Protein AF-A0A5D2J6Z6-F1 (afdb_monomer_lite)

InterPro domains:
  IPR011598 Myc-type, basic helix-loop-helix (bHLH) domain [PF00010] (5-44)
  IPR011598 Myc-type, basic helix-loop-helix (bHLH) domain [PS50888] (1-43)
  IPR011598 Myc-type, basic helix-loop-helix (bHLH) domain [SM00353] (4-49)
  IPR024097 Basic helix-loop-helix leucine zipper transcription factor [PTHR12565] (4-48)
  IPR036638 Helix-loop-helix DNA-binding domain superfamily [G3DSA:4.10.280.10] (3-56)
  IPR036638 Helix-loop-helix DNA-binding domain superfamily [SSF47459] (5-54)

pLDDT: mean 86.29, std 8.19, range [60.81, 96.94]

Radius of gyration: 23.69 Å; chains: 1; bounding box: 54×22×62 Å

Foldseek 3Di:
DVVVVVVVVVVVLVVLCVPQPPLVVDPDPVVSVVSSVVRVVVVVVVVVVVVVVVVVVVVVVVVVVVVVVVVVVD

Organism: Gossypium tomentosum (NCBI:txid34277)

Structure (mmCIF, N/CA/C/O backbone):
data_AF-A0A5D2J6Z6-F1
#
_entry.id   AF-A0A5D2J6Z6-F1
#
loop_
_atom_site.group_PDB
_atom_site.id
_atom_site.type_symbol
_atom_site.label_atom_id
_atom_site.label_alt_id
_atom_site.label_comp_id
_atom_site.label_asym_id
_atom_site.label_entity_id
_atom_site.label_seq_id
_atom_site.pdbx_PDB_ins_code
_atom_site.Cartn_x
_atom_site.Cartn_y
_atom_site.Cartn_z
_atom_site.occupancy
_atom_site.B_iso_or_equiv
_atom_site.auth_seq_id
_atom_site.auth_comp_id
_atom_site.auth_asym_id
_atom_site.auth_atom_id
_atom_site.pdbx_PDB_model_num
ATOM 1 N N . MET A 1 1 ? -25.287 12.067 15.374 1.00 60.81 1 MET A N 1
ATOM 2 C CA . MET A 1 1 ? -24.266 12.502 14.385 1.00 60.81 1 MET A CA 1
ATOM 3 C C . MET A 1 1 ? -22.828 12.100 14.748 1.00 60.81 1 MET A C 1
ATOM 5 O O . MET A 1 1 ? -22.065 11.795 13.840 1.00 60.81 1 MET A O 1
ATOM 9 N N . ILE A 1 2 ? -22.443 12.053 16.034 1.00 64.88 2 ILE A N 1
ATOM 10 C CA . ILE A 1 2 ? -21.061 11.743 16.471 1.00 64.88 2 ILE A CA 1
ATOM 11 C C . ILE A 1 2 ? -20.596 10.317 16.083 1.00 64.88 2 ILE A C 1
ATOM 13 O O . ILE A 1 2 ? -19.431 10.139 15.730 1.00 64.88 2 ILE A O 1
ATOM 17 N N . ASN A 1 3 ? -21.496 9.327 16.039 1.00 79.44 3 ASN A N 1
ATOM 18 C CA . ASN A 1 3 ? -21.135 7.930 15.730 1.00 79.44 3 ASN A CA 1
ATOM 19 C C . ASN A 1 3 ? -20.921 7.650 14.233 1.00 79.44 3 ASN A C 1
ATOM 21 O O . ASN A 1 3 ? -20.017 6.897 13.885 1.00 79.44 3 ASN A O 1
ATOM 25 N N . VAL A 1 4 ? -21.637 8.356 13.351 1.00 89.81 4 VAL A N 1
ATOM 26 C CA . VAL A 1 4 ? -21.560 8.160 11.889 1.00 89.81 4 VAL A CA 1
ATOM 27 C C . VAL A 1 4 ? -20.150 8.420 11.351 1.00 89.81 4 VAL A C 1
ATOM 29 O O . VAL A 1 4 ? -19.676 7.742 10.442 1.00 89.81 4 VAL A O 1
ATOM 32 N N . ARG A 1 5 ? -19.440 9.410 11.911 1.00 91.75 5 ARG A N 1
ATOM 33 C CA . ARG A 1 5 ? -18.048 9.678 11.515 1.00 91.75 5 ARG A CA 1
ATOM 34 C C . ARG A 1 5 ? -17.114 8.543 11.931 1.00 91.75 5 ARG A C 1
ATOM 36 O O . ARG A 1 5 ? -16.233 8.182 11.158 1.00 91.75 5 ARG A O 1
ATOM 43 N N . ARG A 1 6 ? -17.296 7.983 13.131 1.00 89.56 6 ARG A N 1
ATOM 44 C CA . ARG A 1 6 ? -16.462 6.879 13.632 1.00 89.56 6 ARG A CA 1
ATOM 45 C C . ARG A 1 6 ? -16.706 5.588 12.857 1.00 89.56 6 ARG A C 1
ATOM 47 O O . ARG A 1 6 ? -15.733 4.916 12.535 1.00 89.56 6 ARG A O 1
ATOM 54 N N . GLU A 1 7 ? -17.954 5.288 12.509 1.00 92.88 7 GLU A N 1
ATOM 55 C CA . GLU A 1 7 ? -18.304 4.135 11.668 1.00 92.88 7 GLU A CA 1
ATOM 56 C C . GLU A 1 7 ? -17.619 4.210 10.305 1.00 92.88 7 GLU A C 1
ATOM 58 O O . GLU A 1 7 ? -16.875 3.299 9.953 1.00 92.88 7 GLU A O 1
ATOM 63 N N . LYS A 1 8 ? -17.733 5.350 9.609 1.00 93.12 8 LYS A N 1
ATOM 64 C CA . LYS A 1 8 ? -17.060 5.560 8.316 1.00 93.12 8 LYS A CA 1
ATOM 65 C C . LYS A 1 8 ? -15.542 5.383 8.389 1.00 93.12 8 LYS A C 1
ATOM 67 O O . LYS A 1 8 ? -14.932 4.876 7.452 1.00 93.12 8 LYS A O 1
ATOM 72 N N . ILE A 1 9 ? -14.910 5.819 9.481 1.00 91.06 9 ILE A N 1
ATOM 73 C CA . ILE A 1 9 ? -13.465 5.626 9.683 1.00 91.06 9 ILE A CA 1
ATOM 74 C C . ILE A 1 9 ? -13.154 4.144 9.915 1.00 91.06 9 ILE A C 1
ATOM 76 O O . ILE A 1 9 ? -12.189 3.635 9.355 1.00 91.06 9 ILE A O 1
ATOM 80 N N . SER A 1 10 ? -13.963 3.453 10.718 1.00 90.94 10 SER A N 1
ATOM 81 C CA . SER A 1 10 ? -13.781 2.029 11.013 1.00 90.94 10 SER A CA 1
ATOM 82 C C . SER A 1 10 ? -13.906 1.162 9.758 1.00 90.94 10 SER A C 1
ATOM 84 O O . SER A 1 10 ? -13.072 0.290 9.527 1.00 90.94 10 SER A O 1
ATOM 86 N N . GLU A 1 11 ? -14.893 1.448 8.906 1.00 94.06 11 GLU A N 1
ATOM 87 C CA . GLU A 1 11 ? -15.073 0.760 7.623 1.00 94.06 11 GLU A CA 1
ATOM 88 C C . GLU A 1 11 ? -13.872 0.959 6.703 1.00 94.06 11 GLU A C 1
ATOM 90 O O . GLU A 1 11 ? -13.332 -0.009 6.173 1.00 94.06 11 GLU A O 1
ATOM 95 N N . ARG A 1 12 ? -13.392 2.203 6.565 1.00 92.25 12 ARG A N 1
ATOM 96 C CA . ARG A 1 12 ? -12.197 2.494 5.761 1.00 92.25 12 ARG A CA 1
ATOM 97 C C . ARG A 1 12 ? -10.950 1.805 6.310 1.00 92.25 12 ARG A C 1
ATOM 99 O O . ARG A 1 12 ? -10.139 1.329 5.527 1.00 92.25 12 ARG A O 1
ATOM 106 N N . MET A 1 13 ? -10.804 1.724 7.631 1.00 90.06 13 MET A N 1
ATOM 107 C CA . MET A 1 13 ? -9.692 1.009 8.263 1.00 90.06 13 MET A CA 1
ATOM 108 C C . MET A 1 13 ? -9.743 -0.499 8.002 1.00 90.06 13 MET A C 1
ATOM 110 O O . MET A 1 13 ? -8.699 -1.084 7.736 1.00 90.06 13 MET A O 1
ATOM 114 N N . LYS A 1 14 ? -10.927 -1.127 8.046 1.00 90.38 14 LYS A N 1
ATOM 115 C CA . LYS A 1 14 ? -11.089 -2.542 7.666 1.00 90.38 14 LYS A CA 1
ATOM 116 C C . LYS A 1 14 ? -10.764 -2.770 6.195 1.00 90.38 14 LYS A C 1
ATOM 118 O O . LYS A 1 14 ? -9.951 -3.624 5.880 1.00 90.38 14 LYS A O 1
ATOM 123 N N . TYR A 1 15 ? -11.320 -1.938 5.319 1.00 92.56 15 TYR A N 1
ATOM 124 C CA . TYR A 1 15 ? -11.061 -2.027 3.886 1.00 92.56 15 TYR A CA 1
ATOM 125 C C . TYR A 1 15 ? -9.563 -1.935 3.556 1.00 92.56 15 TYR A C 1
ATOM 127 O O . TYR A 1 15 ? -9.054 -2.683 2.728 1.00 92.56 15 TYR A O 1
ATOM 135 N N . LEU A 1 16 ? -8.832 -1.045 4.234 1.00 90.94 16 LEU A N 1
ATOM 136 C CA . LEU A 1 16 ? -7.383 -0.933 4.068 1.00 90.94 16 LEU A CA 1
ATOM 137 C C . LEU A 1 16 ? -6.619 -2.170 4.569 1.00 90.94 16 LEU A C 1
ATOM 139 O O . LEU A 1 16 ? -5.639 -2.553 3.935 1.00 90.94 16 LEU A O 1
ATOM 143 N N . GLN A 1 17 ? -7.058 -2.798 5.665 1.00 88.25 17 GLN A N 1
ATOM 144 C CA . GLN A 1 17 ? -6.455 -4.042 6.164 1.00 88.25 17 GLN A CA 1
ATOM 145 C C . GLN A 1 17 ? -6.625 -5.190 5.169 1.00 88.25 17 GLN A C 1
ATOM 147 O O . GLN A 1 17 ? -5.659 -5.894 4.886 1.00 88.25 17 GLN A O 1
ATOM 152 N N . ASP A 1 18 ? -7.821 -5.332 4.596 1.00 90.38 18 ASP A N 1
ATOM 153 C CA . ASP A 1 18 ? -8.141 -6.418 3.664 1.00 90.38 18 ASP A CA 1
ATOM 154 C C . ASP A 1 18 ? -7.356 -6.313 2.343 1.00 90.38 18 ASP A C 1
ATOM 156 O O . ASP A 1 18 ? -7.069 -7.324 1.703 1.00 90.38 18 ASP A O 1
ATOM 160 N N . LEU A 1 19 ? -6.984 -5.094 1.936 1.00 92.00 19 LEU A N 1
ATOM 161 C CA . LEU A 1 19 ? -6.208 -4.849 0.718 1.00 92.00 19 LEU A CA 1
ATOM 162 C C . LEU A 1 19 ? -4.707 -5.107 0.873 1.00 92.00 19 LEU A C 1
ATOM 164 O O . LEU A 1 19 ? -4.043 -5.412 -0.119 1.00 92.00 19 LEU A O 1
ATOM 168 N N . VAL A 1 20 ? -4.147 -4.923 2.073 1.00 90.81 20 VAL A N 1
ATOM 169 C CA . VAL A 1 20 ? -2.693 -4.931 2.271 1.00 90.81 20 VAL A CA 1
ATOM 170 C C . VAL A 1 20 ? -2.234 -6.251 2.894 1.00 90.81 20 VAL A C 1
ATOM 172 O O . VAL A 1 20 ? -2.589 -6.564 4.034 1.00 90.81 20 VAL A O 1
ATOM 175 N N . PRO A 1 21 ? -1.391 -7.036 2.198 1.00 89.38 21 PRO A N 1
ATOM 176 C CA . PRO A 1 21 ? -0.894 -8.293 2.738 1.00 89.38 21 PRO A CA 1
ATOM 177 C C . PRO A 1 21 ? -0.075 -8.047 4.013 1.00 89.38 21 PRO A C 1
ATOM 179 O O . PRO A 1 21 ? 0.769 -7.159 4.070 1.00 89.38 21 PRO A O 1
ATOM 182 N N . GLY A 1 22 ? -0.325 -8.848 5.052 1.00 84.50 22 GLY A N 1
ATOM 183 C CA . GLY A 1 22 ? 0.369 -8.744 6.342 1.00 84.50 22 GLY A CA 1
ATOM 184 C C . GLY A 1 22 ? -0.227 -7.731 7.326 1.00 84.50 22 GLY A C 1
ATOM 185 O O . GLY A 1 22 ? 0.088 -7.807 8.513 1.00 84.50 22 GLY A O 1
ATOM 186 N N . CYS A 1 23 ? -1.153 -6.872 6.886 1.00 88.62 23 CYS A N 1
ATOM 187 C CA . CYS A 1 23 ? -1.773 -5.839 7.722 1.00 88.62 23 CYS A CA 1
ATOM 188 C C . CYS A 1 23 ? -2.617 -6.427 8.873 1.00 88.62 23 CYS A C 1
ATOM 190 O O . CYS A 1 23 ? -2.607 -5.910 9.986 1.00 88.62 23 CYS A O 1
ATOM 192 N N . ASN A 1 24 ? -3.246 -7.589 8.649 1.00 82.56 24 ASN A N 1
ATOM 193 C CA . ASN A 1 24 ? -4.091 -8.297 9.627 1.00 82.56 24 ASN A CA 1
ATOM 194 C C . ASN A 1 24 ? -3.358 -8.747 10.903 1.00 82.56 24 ASN A C 1
ATOM 196 O O . ASN A 1 24 ? -3.998 -9.132 11.879 1.00 82.56 24 ASN A O 1
ATOM 200 N N . LYS A 1 25 ? -2.020 -8.751 10.896 1.00 82.81 25 LYS A N 1
ATOM 201 C CA . LYS A 1 25 ? -1.198 -9.140 12.052 1.00 82.81 25 LYS A CA 1
ATOM 202 C C . LYS A 1 25 ? -0.887 -7.960 12.977 1.00 82.81 25 LYS A C 1
ATOM 204 O O . LYS A 1 25 ? -0.341 -8.177 14.055 1.00 82.81 25 LYS A O 1
ATOM 209 N N . ILE A 1 26 ? -1.211 -6.734 12.563 1.00 83.88 26 ILE A N 1
ATOM 210 C CA . ILE A 1 26 ? -0.873 -5.509 13.284 1.00 83.88 26 ILE A CA 1
ATOM 211 C C . ILE A 1 26 ? -2.110 -4.995 14.014 1.00 83.88 26 ILE A C 1
ATOM 213 O O . ILE A 1 26 ? -3.092 -4.569 13.411 1.00 83.88 26 ILE A O 1
ATOM 217 N N . THR A 1 27 ? -2.057 -5.040 15.340 1.00 82.06 27 THR A N 1
ATOM 218 C CA . THR A 1 27 ? -3.149 -4.619 16.226 1.00 82.06 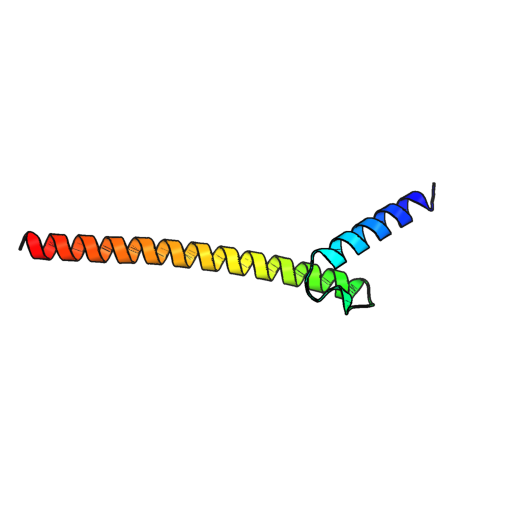27 THR A CA 1
ATOM 219 C C . THR A 1 27 ? -3.161 -3.116 16.494 1.00 82.06 27 THR A C 1
ATOM 221 O O . THR A 1 27 ? -4.198 -2.572 16.881 1.00 82.06 27 THR A O 1
ATOM 224 N N . ASP A 1 28 ? -2.038 -2.425 16.292 1.00 90.81 28 ASP A N 1
ATOM 225 C CA . ASP A 1 28 ? -1.933 -0.990 16.519 1.00 90.81 28 ASP A CA 1
ATOM 226 C C . ASP A 1 28 ? -2.255 -0.184 15.244 1.00 90.81 28 ASP A C 1
ATOM 228 O O . ASP A 1 28 ? -1.851 -0.508 14.127 1.00 90.81 28 ASP A O 1
ATOM 232 N N . LYS A 1 29 ? -3.027 0.898 15.396 1.00 88.12 29 LYS A N 1
ATOM 233 C CA . LYS A 1 29 ? -3.506 1.682 14.243 1.00 88.12 29 LYS A CA 1
ATOM 234 C C . LYS A 1 29 ? -2.390 2.446 13.530 1.00 88.12 29 LYS A C 1
ATOM 236 O O . LYS A 1 29 ? -2.535 2.740 12.348 1.00 88.12 29 LYS A O 1
ATOM 241 N N . ALA A 1 30 ? -1.321 2.812 14.236 1.00 91.44 30 ALA A N 1
ATOM 242 C CA . ALA A 1 30 ? -0.224 3.575 13.650 1.00 91.44 30 ALA A CA 1
ATOM 243 C C . ALA A 1 30 ? 0.654 2.671 12.772 1.00 91.44 30 ALA A C 1
ATOM 245 O O . ALA A 1 30 ? 0.928 3.014 11.625 1.00 91.44 30 ALA A O 1
ATOM 246 N N . GLY A 1 31 ? 1.007 1.489 13.270 1.00 90.75 31 GLY A N 1
ATOM 247 C CA . GLY A 1 31 ? 1.734 0.441 12.568 1.00 90.75 31 GLY A CA 1
ATOM 248 C C . GLY A 1 31 ? 0.968 -0.075 11.358 1.00 90.75 31 GLY A C 1
ATOM 249 O O . GLY A 1 31 ? 1.557 -0.236 10.294 1.00 90.75 31 GLY A O 1
ATOM 250 N N . MET A 1 32 ? -0.355 -0.225 11.468 1.00 92.19 32 MET A N 1
ATOM 251 C CA . MET A 1 32 ? -1.218 -0.574 10.335 1.00 92.19 32 MET A CA 1
ATOM 252 C C . MET A 1 32 ? -1.077 0.431 9.186 1.00 92.19 32 MET A C 1
ATOM 254 O O . MET A 1 32 ? -0.827 0.048 8.045 1.00 92.19 32 MET A O 1
ATOM 258 N N . LEU A 1 33 ? -1.196 1.728 9.490 1.00 93.00 33 LEU A N 1
ATOM 259 C CA . LEU A 1 33 ? -1.028 2.794 8.500 1.00 93.00 33 LEU A CA 1
ATOM 260 C C . LEU A 1 33 ? 0.403 2.856 7.960 1.00 93.00 33 LEU A C 1
ATOM 262 O O . LEU A 1 33 ? 0.589 3.091 6.768 1.00 93.00 33 LEU A O 1
ATOM 266 N N . ASN A 1 34 ? 1.400 2.609 8.808 1.00 93.31 34 ASN A N 1
ATOM 267 C CA . ASN A 1 34 ? 2.793 2.561 8.390 1.00 93.31 34 ASN A CA 1
ATOM 268 C C . ASN A 1 34 ? 3.040 1.432 7.382 1.00 93.31 34 ASN A C 1
ATOM 270 O O . ASN A 1 34 ? 3.676 1.671 6.357 1.00 93.31 34 ASN A O 1
ATOM 274 N N . GLU A 1 35 ? 2.477 0.238 7.598 1.00 93.12 35 GLU A N 1
ATOM 275 C CA . GLU A 1 35 ? 2.632 -0.834 6.613 1.00 93.12 35 GLU A CA 1
ATOM 276 C C . GLU A 1 35 ? 1.888 -0.599 5.316 1.00 93.12 35 GLU A C 1
ATOM 278 O O . GLU A 1 35 ? 2.381 -0.965 4.251 1.00 93.12 35 GLU A O 1
ATOM 283 N N . ILE A 1 36 ? 0.746 0.079 5.366 1.00 93.12 36 ILE A N 1
ATOM 284 C CA . ILE A 1 36 ? 0.067 0.505 4.143 1.00 93.12 36 ILE A 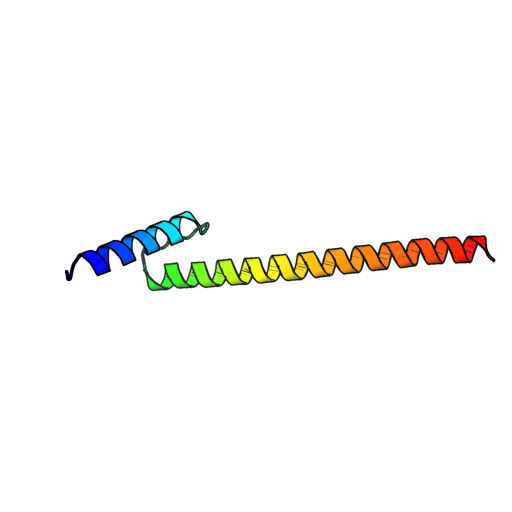CA 1
ATOM 285 C C . ILE A 1 36 ? 0.977 1.448 3.340 1.00 93.12 36 ILE A C 1
ATOM 287 O O . ILE A 1 36 ? 1.125 1.279 2.128 1.00 93.12 36 ILE A O 1
ATOM 291 N N . ILE A 1 37 ? 1.635 2.407 4.000 1.00 94.81 37 ILE A N 1
ATOM 292 C CA . ILE A 1 37 ? 2.580 3.327 3.348 1.00 94.81 37 ILE A CA 1
ATOM 293 C C . ILE A 1 37 ? 3.754 2.551 2.740 1.00 94.81 37 ILE A C 1
ATOM 295 O O . ILE A 1 37 ? 4.083 2.755 1.568 1.00 94.81 37 ILE A O 1
ATOM 299 N N . ASN A 1 38 ? 4.351 1.629 3.497 1.00 94.69 38 ASN A N 1
ATOM 300 C CA . ASN A 1 38 ? 5.455 0.796 3.020 1.00 94.69 38 ASN A CA 1
ATOM 301 C C . ASN A 1 38 ? 5.048 -0.054 1.813 1.00 94.69 38 ASN A C 1
ATOM 303 O O . ASN A 1 38 ? 5.796 -0.138 0.834 1.00 94.69 38 ASN A O 1
ATOM 307 N N . TYR A 1 39 ? 3.854 -0.648 1.852 1.00 95.06 39 TYR A N 1
ATOM 308 C CA . TYR A 1 39 ? 3.330 -1.458 0.762 1.00 95.06 39 TYR A CA 1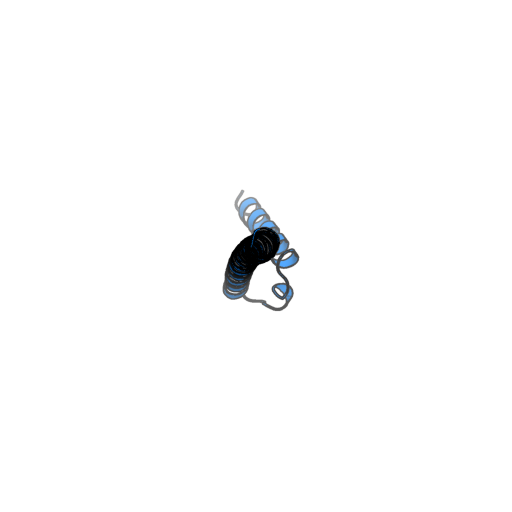
ATOM 309 C C . TYR A 1 39 ? 3.177 -0.629 -0.517 1.00 95.06 39 TYR A C 1
ATOM 311 O O . TYR A 1 39 ? 3.712 -1.016 -1.558 1.00 95.06 39 TYR A O 1
ATOM 319 N N . VAL A 1 40 ? 2.569 0.561 -0.436 1.00 95.75 40 VAL A N 1
ATOM 320 C CA . VAL A 1 40 ? 2.426 1.473 -1.586 1.00 95.75 40 VAL A CA 1
ATOM 321 C C . VAL A 1 40 ? 3.789 1.892 -2.145 1.00 95.75 40 VAL A C 1
ATOM 323 O O . VAL A 1 40 ? 3.997 1.835 -3.358 1.00 95.75 40 VAL A O 1
ATOM 326 N N . GLN A 1 41 ? 4.751 2.245 -1.290 1.00 96.94 41 GLN A N 1
ATOM 327 C CA . GLN A 1 41 ? 6.110 2.580 -1.735 1.00 96.94 41 GLN A CA 1
ATOM 328 C C . GLN A 1 41 ? 6.818 1.391 -2.400 1.00 96.94 41 GLN A C 1
ATOM 330 O O . GLN A 1 41 ? 7.560 1.563 -3.371 1.00 96.94 41 GLN A O 1
ATOM 335 N N . SER A 1 42 ? 6.597 0.172 -1.900 1.00 96.06 42 SER A N 1
ATOM 336 C CA . SER A 1 42 ? 7.147 -1.041 -2.506 1.00 96.06 42 SER A CA 1
ATOM 337 C C . SER A 1 42 ? 6.565 -1.288 -3.901 1.00 96.06 42 SER A C 1
ATOM 339 O O . SER A 1 42 ? 7.318 -1.607 -4.819 1.00 96.06 42 SER A O 1
ATOM 341 N N . LEU A 1 43 ? 5.259 -1.066 -4.088 1.00 95.94 43 LEU A N 1
ATOM 342 C CA . LEU A 1 43 ? 4.588 -1.187 -5.382 1.00 95.94 43 LEU A CA 1
ATOM 343 C C . LEU A 1 43 ? 5.100 -0.139 -6.373 1.00 95.94 43 LEU A C 1
ATOM 345 O O . LEU A 1 43 ? 5.415 -0.475 -7.512 1.00 95.94 43 LEU A O 1
ATOM 349 N N . GLN A 1 44 ? 5.265 1.112 -5.935 1.00 96.12 44 GLN A N 1
ATOM 350 C CA . GLN A 1 44 ? 5.846 2.170 -6.767 1.00 96.12 44 G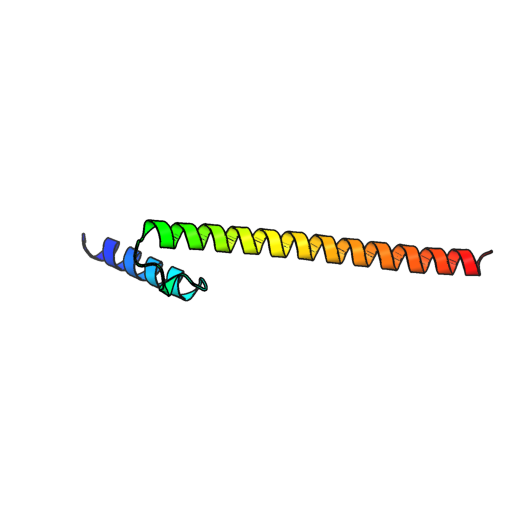LN A CA 1
ATOM 351 C C . GLN A 1 44 ? 7.254 1.804 -7.254 1.00 96.12 44 GLN A C 1
ATOM 353 O O . GLN A 1 44 ? 7.559 1.968 -8.436 1.00 96.12 44 GLN A O 1
ATOM 358 N N . ARG A 1 45 ? 8.100 1.250 -6.372 1.00 96.06 45 ARG A N 1
ATOM 359 C CA . ARG A 1 45 ? 9.427 0.744 -6.759 1.00 96.06 45 ARG A CA 1
ATOM 360 C C . ARG A 1 45 ? 9.337 -0.409 -7.754 1.00 96.06 45 ARG A C 1
ATOM 362 O O . ARG A 1 45 ? 10.073 -0.399 -8.735 1.00 96.06 45 ARG A O 1
ATOM 369 N N . GLN A 1 46 ? 8.442 -1.372 -7.534 1.00 94.44 46 GLN A N 1
ATOM 370 C CA . GLN A 1 46 ? 8.252 -2.499 -8.453 1.00 94.44 46 GLN A CA 1
ATOM 371 C C . GLN A 1 46 ? 7.861 -2.023 -9.854 1.00 94.44 46 GLN A C 1
ATOM 373 O O . GLN A 1 46 ? 8.487 -2.432 -10.827 1.00 94.44 46 GLN A O 1
ATOM 378 N N . VAL A 1 47 ? 6.899 -1.102 -9.960 1.00 94.44 47 VAL A N 1
ATOM 379 C CA . VAL A 1 47 ? 6.488 -0.517 -11.246 1.00 94.44 47 VAL A CA 1
ATOM 380 C C . VAL A 1 47 ? 7.645 0.239 -11.903 1.00 94.44 47 VAL A C 1
ATOM 382 O O . VAL A 1 47 ? 7.893 0.063 -13.093 1.00 94.44 47 VAL A O 1
ATOM 385 N N . GLN A 1 48 ? 8.404 1.034 -11.142 1.00 92.44 48 GLN A N 1
ATOM 386 C CA . GLN A 1 48 ? 9.559 1.758 -11.676 1.00 92.44 48 GLN A CA 1
ATOM 387 C C . GLN A 1 48 ? 10.636 0.811 -12.221 1.00 92.44 48 GLN A C 1
ATOM 389 O O . GLN A 1 48 ? 11.173 1.049 -13.305 1.00 92.44 48 GLN A O 1
ATOM 394 N N . VAL A 1 49 ? 10.958 -0.256 -11.485 1.00 92.00 49 VAL A N 1
ATOM 395 C CA . VAL A 1 49 ? 11.917 -1.275 -11.929 1.00 92.00 49 VAL A CA 1
ATOM 396 C C . VAL A 1 49 ? 11.389 -1.989 -13.166 1.00 92.00 49 VAL A C 1
ATOM 398 O O . VAL A 1 49 ? 12.118 -2.097 -14.146 1.00 92.00 49 VAL A O 1
ATOM 401 N N . HIS A 1 50 ? 10.122 -2.404 -13.164 1.00 90.69 50 HIS A N 1
ATOM 402 C CA . HIS A 1 50 ? 9.500 -3.086 -14.295 1.00 90.69 50 HIS A CA 1
ATOM 403 C C . HIS A 1 50 ? 9.570 -2.241 -15.576 1.00 90.69 50 HIS A C 1
ATOM 405 O O . HIS A 1 50 ? 10.028 -2.728 -16.605 1.00 90.69 50 HIS A O 1
ATOM 411 N N . ILE A 1 51 ? 9.229 -0.949 -15.502 1.00 89.44 51 ILE A N 1
ATOM 412 C CA . ILE A 1 51 ? 9.340 -0.024 -16.641 1.00 89.44 51 ILE A CA 1
ATOM 413 C C . ILE A 1 51 ? 10.792 0.091 -17.123 1.00 89.44 51 ILE A C 1
ATOM 415 O O . ILE A 1 51 ? 11.048 0.027 -18.323 1.00 89.44 51 ILE A O 1
ATOM 419 N N . ARG A 1 52 ? 11.759 0.243 -16.209 1.00 86.69 52 ARG A N 1
ATOM 420 C CA . ARG A 1 52 ? 13.181 0.348 -16.577 1.00 86.69 52 ARG A CA 1
ATOM 421 C C . ARG A 1 52 ? 13.698 -0.913 -17.265 1.00 86.69 52 ARG A C 1
ATOM 423 O O . ARG A 1 52 ? 14.406 -0.793 -18.258 1.00 86.69 52 ARG A O 1
ATOM 430 N N . VAL A 1 53 ? 13.339 -2.093 -16.761 1.00 84.00 53 VAL A N 1
ATOM 431 C CA . VAL A 1 53 ? 13.735 -3.379 -17.356 1.00 84.00 53 VAL A CA 1
ATOM 432 C C . VAL A 1 53 ? 13.144 -3.524 -18.756 1.00 84.00 53 VAL A C 1
ATOM 434 O O . VAL A 1 53 ? 13.883 -3.813 -19.688 1.00 84.00 53 VAL A O 1
ATOM 437 N N . LEU A 1 54 ? 11.854 -3.222 -18.940 1.00 82.44 54 LEU A N 1
ATOM 438 C CA . LEU A 1 54 ? 11.220 -3.267 -20.262 1.00 82.44 54 LEU A CA 1
ATOM 439 C C . LEU A 1 54 ? 11.887 -2.319 -21.272 1.00 82.44 54 LEU A C 1
ATOM 441 O O . LEU A 1 54 ? 12.069 -2.683 -22.436 1.00 82.44 54 LEU A O 1
ATOM 445 N N . LEU A 1 55 ? 12.273 -1.116 -20.833 1.00 79.06 55 LEU A N 1
ATOM 446 C CA . LEU A 1 55 ? 12.992 -0.164 -21.679 1.00 79.06 55 LEU A CA 1
ATOM 447 C C . LEU A 1 55 ? 14.382 -0.689 -22.059 1.00 79.06 55 LEU A C 1
ATOM 449 O O . LEU A 1 55 ? 14.723 -0.676 -23.241 1.00 79.06 55 LEU A O 1
ATOM 453 N N . LEU A 1 56 ? 15.161 -1.201 -21.103 1.00 77.69 56 LEU A N 1
ATOM 454 C CA . LEU A 1 56 ? 16.473 -1.788 -21.393 1.00 77.69 56 LEU A CA 1
ATOM 455 C C . LEU A 1 56 ? 16.360 -2.980 -22.348 1.00 77.69 56 LEU A C 1
ATOM 457 O O . LEU A 1 56 ? 17.089 -3.027 -23.332 1.00 77.69 56 LEU A O 1
ATOM 461 N N . ASP A 1 57 ? 15.393 -3.871 -22.139 1.00 78.44 57 ASP A N 1
ATOM 462 C CA . ASP A 1 57 ? 15.129 -5.001 -23.032 1.00 78.44 57 ASP A CA 1
ATOM 463 C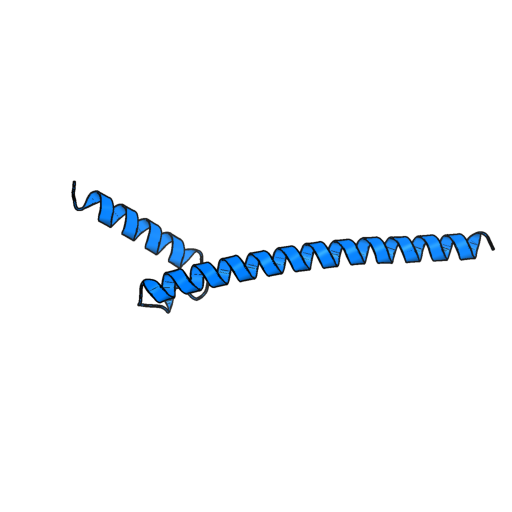 C . ASP A 1 57 ? 14.829 -4.550 -24.469 1.00 78.44 57 ASP A C 1
ATOM 465 O O . ASP A 1 57 ? 15.311 -5.147 -25.433 1.00 78.44 57 ASP A O 1
ATOM 469 N N . SER A 1 58 ? 14.036 -3.486 -24.636 1.00 77.94 58 SER A N 1
ATOM 470 C CA . SER A 1 58 ? 13.740 -2.932 -25.961 1.00 77.94 58 SER A CA 1
ATOM 471 C C . SER A 1 58 ? 14.968 -2.310 -26.638 1.00 77.94 58 SER A C 1
ATOM 473 O O . SER A 1 58 ? 15.160 -2.502 -27.839 1.00 77.94 58 SER A O 1
ATOM 475 N N . VAL A 1 59 ? 15.841 -1.643 -25.875 1.00 77.94 59 VAL A N 1
ATOM 476 C CA . VAL A 1 59 ? 17.103 -1.076 -26.377 1.00 77.94 59 VAL A CA 1
ATOM 477 C C . VAL A 1 59 ? 18.093 -2.182 -26.752 1.00 77.94 59 VAL A C 1
ATOM 479 O O . VAL A 1 59 ? 18.665 -2.133 -27.839 1.00 77.94 59 VAL A O 1
ATOM 482 N N . CYS A 1 60 ? 18.254 -3.206 -25.908 1.00 72.44 60 CYS A N 1
ATOM 483 C CA . CYS A 1 60 ? 19.119 -4.355 -26.180 1.00 72.44 60 CYS A CA 1
ATOM 484 C C . CYS A 1 60 ? 18.696 -5.086 -27.461 1.00 72.44 60 CYS A C 1
ATOM 486 O O . CYS A 1 60 ? 19.528 -5.292 -28.342 1.00 72.44 60 CYS A O 1
ATOM 488 N N . ARG A 1 61 ? 17.396 -5.376 -27.633 1.00 73.31 61 ARG A N 1
ATOM 489 C CA . ARG A 1 61 ? 16.870 -5.982 -28.874 1.00 73.31 61 ARG A CA 1
ATOM 490 C C . ARG A 1 61 ? 17.111 -5.110 -30.114 1.00 73.31 61 ARG A C 1
ATOM 492 O O . ARG A 1 61 ? 17.398 -5.631 -31.194 1.00 73.31 61 ARG A O 1
ATOM 499 N N . GLY A 1 62 ? 17.003 -3.787 -29.970 1.00 79.69 62 GLY A N 1
ATOM 500 C CA . GLY A 1 62 ? 17.296 -2.836 -31.045 1.00 79.69 62 GLY A CA 1
ATOM 501 C C . GLY A 1 62 ? 18.770 -2.848 -31.460 1.00 79.69 62 GLY A C 1
ATOM 502 O O . GLY A 1 62 ? 19.072 -2.900 -32.652 1.00 79.69 62 GLY A O 1
ATOM 503 N N . LEU A 1 63 ? 19.685 -2.863 -30.486 1.00 80.94 63 LEU A N 1
ATOM 504 C CA . LEU A 1 63 ? 21.127 -2.949 -30.728 1.00 80.94 63 LEU A CA 1
ATOM 505 C C . LEU A 1 63 ? 21.520 -4.276 -31.385 1.00 80.94 63 LEU A C 1
ATOM 507 O O . LEU A 1 63 ? 22.308 -4.265 -32.326 1.00 80.94 63 LEU A O 1
ATOM 511 N N . GLU A 1 64 ? 20.947 -5.400 -30.953 1.00 80.06 64 GLU A N 1
ATOM 512 C CA . GLU A 1 64 ? 21.186 -6.706 -31.582 1.00 80.06 64 GLU A CA 1
ATOM 513 C C . GLU A 1 64 ? 20.737 -6.728 -33.048 1.00 80.06 64 GLU A C 1
ATOM 515 O O . GLU A 1 64 ? 21.486 -7.170 -33.921 1.00 80.06 64 GLU A O 1
ATOM 520 N N . SER A 1 65 ? 19.554 -6.178 -33.339 1.00 81.94 65 SER A N 1
ATOM 521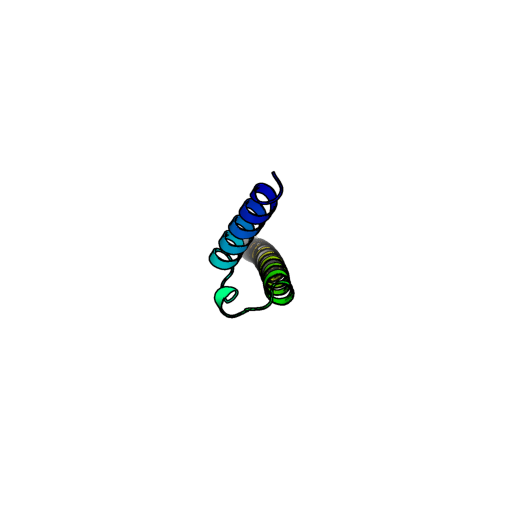 C CA . SER A 1 65 ? 19.034 -6.082 -34.710 1.00 81.94 65 SER A CA 1
ATOM 522 C C . SER A 1 65 ? 19.915 -5.193 -35.593 1.00 81.94 65 SER A C 1
ATOM 524 O O . SER A 1 65 ? 20.224 -5.555 -36.729 1.00 81.94 65 SER A O 1
ATOM 526 N N . ALA A 1 66 ? 20.368 -4.051 -35.066 1.00 81.88 66 ALA A N 1
ATOM 527 C CA . ALA A 1 66 ? 21.272 -3.145 -35.772 1.00 81.88 66 ALA A CA 1
ATOM 528 C C . ALA A 1 66 ? 22.646 -3.786 -36.027 1.00 81.88 66 ALA A C 1
ATOM 530 O O . ALA A 1 66 ? 23.203 -3.646 -37.115 1.00 81.88 66 ALA A O 1
ATOM 531 N N . MET A 1 67 ? 23.173 -4.532 -35.054 1.00 77.06 67 MET A N 1
ATOM 532 C CA . MET A 1 67 ? 24.445 -5.244 -35.178 1.00 77.06 67 MET A CA 1
ATOM 533 C C . MET A 1 67 ? 24.363 -6.364 -36.223 1.00 77.06 67 MET A C 1
ATOM 535 O O . MET A 1 67 ? 25.313 -6.564 -36.979 1.00 77.06 67 MET A O 1
ATOM 539 N N . PHE A 1 68 ? 23.220 -7.051 -36.317 1.00 75.62 68 PHE A N 1
ATOM 540 C CA . PHE A 1 68 ? 22.957 -8.038 -37.365 1.00 75.62 68 PHE A CA 1
ATOM 541 C C . PHE A 1 68 ? 22.892 -7.389 -38.752 1.00 75.62 68 PHE A C 1
ATOM 543 O O . PHE A 1 68 ? 23.533 -7.871 -39.681 1.00 75.62 68 PHE A O 1
ATOM 550 N N . PHE A 1 69 ? 22.194 -6.258 -38.883 1.00 75.75 69 PHE A N 1
ATOM 551 C CA . PHE A 1 69 ? 22.142 -5.493 -40.132 1.00 75.75 69 PHE A CA 1
ATOM 552 C C . PHE A 1 69 ? 23.527 -5.001 -40.566 1.00 75.75 69 PHE A C 1
ATOM 554 O O . PHE A 1 69 ? 23.887 -5.124 -41.732 1.00 75.75 69 PHE A O 1
ATOM 561 N N . PHE A 1 70 ? 24.336 -4.499 -39.630 1.00 71.50 70 PHE A N 1
ATOM 562 C CA . PHE A 1 70 ? 25.700 -4.050 -39.916 1.00 71.50 70 PHE A CA 1
ATOM 563 C C . PHE A 1 70 ? 26.598 -5.195 -40.408 1.00 71.50 70 PHE A C 1
ATOM 565 O O . PHE A 1 70 ? 27.384 -4.991 -41.329 1.00 71.50 70 PHE A O 1
ATOM 572 N N . LYS A 1 71 ? 26.432 -6.398 -39.839 1.00 75.50 71 LYS A N 1
ATOM 573 C CA . LYS A 1 71 ? 27.071 -7.647 -40.296 1.00 75.50 71 LYS A CA 1
ATOM 574 C C . LYS A 1 71 ? 26.561 -8.163 -41.641 1.00 75.50 71 LYS A C 1
ATOM 576 O O . LYS A 1 71 ? 27.211 -9.013 -42.228 1.00 75.50 71 LYS A O 1
ATOM 581 N N . LEU A 1 72 ? 25.371 -7.747 -42.069 1.00 73.25 72 LEU A N 1
ATOM 582 C CA . LEU A 1 72 ? 24.796 -8.137 -43.356 1.00 73.25 72 LEU A CA 1
ATOM 583 C C . LEU A 1 72 ? 25.229 -7.183 -44.480 1.00 73.25 72 LEU A C 1
ATOM 585 O O . LEU A 1 72 ? 25.256 -7.571 -45.643 1.00 73.25 72 LEU A O 1
ATOM 589 N N . VAL A 1 73 ? 25.503 -5.923 -44.129 1.00 82.62 73 VAL A N 1
ATOM 590 C CA . VAL A 1 73 ? 25.869 -4.850 -45.068 1.00 82.62 73 VAL A CA 1
ATOM 591 C C . VAL A 1 73 ? 27.391 -4.719 -45.249 1.00 82.62 73 VAL A C 1
ATOM 593 O O . VAL A 1 73 ? 27.816 -4.169 -46.263 1.00 82.62 73 VAL A O 1
ATOM 596 N N . ASN A 1 74 ? 28.202 -5.229 -44.315 1.00 69.50 74 ASN A N 1
ATOM 597 C CA . ASN A 1 74 ? 29.662 -5.376 -44.456 1.00 69.50 74 ASN A CA 1
ATOM 598 C C . ASN A 1 74 ? 30.039 -6.837 -44.678 1.00 69.50 74 ASN A C 1
ATOM 600 O O . ASN A 1 74 ? 30.966 -7.079 -45.479 1.00 69.50 74 ASN A O 1
#

Sequence (74 aa):
MINVRREKISERMKYLQDLVPGCNKITDKAGMLNEIINYVQSLQRQVQVHIRVLLLDSVCRGLESAMFFFKLVN

Secondary structure (DSSP, 8-state):
-HHHHHHHHHHHHHHHHHHSTTGGG--SHHHHHHHHHHHHHHHHHHHHHHHHHHHHHHHHHHHHHHHHHHHHH-